Protein AF-A0A3D3HX90-F1 (afdb_monomer_lite)

Foldseek 3Di:
DDDDPVVVVVLVVCLCVLPPLVLLQVLQCVVPVVQAAAAECCVVCVVQSLPRPRLLVVLVSSCVSPSVVDDSSSSSVSCVVSNRYDHNVPPPDDDD

Radius of gyration: 13.92 Å; chains: 1; bounding box: 40×28×33 Å

Structure (mmCIF, N/CA/C/O backbone):
data_AF-A0A3D3HX90-F1
#
_entry.id   AF-A0A3D3HX90-F1
#
loop_
_atom_site.group_PDB
_atom_site.id
_atom_site.type_symbol
_atom_site.label_atom_id
_atom_site.label_alt_id
_atom_site.label_comp_id
_atom_site.label_asym_id
_atom_site.label_entity_id
_atom_site.label_seq_id
_atom_site.pdbx_PDB_ins_code
_atom_site.Cartn_x
_atom_site.Cartn_y
_atom_site.Cartn_z
_atom_site.occupancy
_atom_site.B_iso_or_equiv
_atom_site.auth_seq_id
_atom_site.auth_comp_id
_atom_site.auth_asym_id
_atom_site.auth_atom_id
_atom_site.pdbx_PDB_model_num
ATOM 1 N N . LYS A 1 1 ? 8.820 13.438 -15.18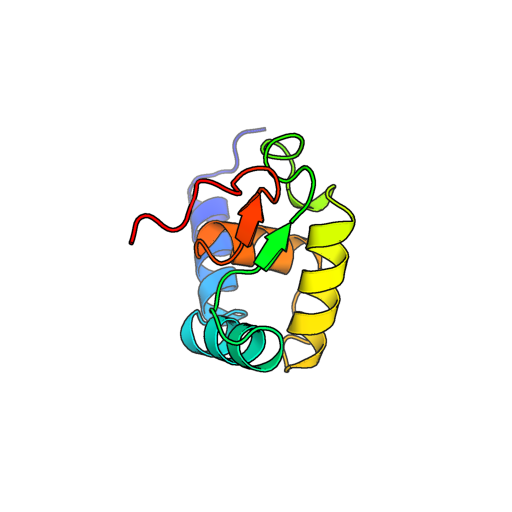7 1.00 55.84 1 LYS A N 1
ATOM 2 C CA . LYS A 1 1 ? 9.230 12.553 -16.307 1.00 55.84 1 LYS A CA 1
ATOM 3 C C . LYS A 1 1 ? 8.166 11.476 -16.449 1.00 55.84 1 LYS A C 1
ATOM 5 O O . LYS A 1 1 ? 7.779 10.925 -15.428 1.00 55.84 1 LYS A O 1
ATOM 10 N N . LYS A 1 2 ? 7.639 11.238 -17.652 1.00 63.62 2 LYS A N 1
ATOM 11 C CA . LYS A 1 2 ? 6.722 10.115 -17.899 1.00 63.62 2 LYS A CA 1
ATOM 12 C C . LYS A 1 2 ? 7.571 8.837 -17.857 1.00 63.62 2 LYS A C 1
ATOM 14 O O . LYS A 1 2 ? 8.600 8.822 -18.528 1.00 63.62 2 LYS A O 1
ATOM 19 N N . LYS A 1 3 ? 7.213 7.859 -17.020 1.00 70.75 3 LYS A N 1
ATOM 20 C CA . LYS A 1 3 ? 7.887 6.549 -17.005 1.00 70.75 3 LYS A CA 1
ATOM 21 C C . LYS A 1 3 ? 7.680 5.864 -18.352 1.00 70.75 3 LYS A C 1
ATOM 23 O O . LYS A 1 3 ? 6.642 6.080 -18.988 1.00 70.75 3 LYS A O 1
ATOM 28 N N . ASP A 1 4 ? 8.663 5.080 -18.775 1.00 89.81 4 ASP A N 1
ATOM 29 C CA . ASP A 1 4 ? 8.494 4.215 -19.938 1.00 89.81 4 ASP A CA 1
ATOM 30 C C . ASP A 1 4 ? 7.322 3.244 -19.668 1.00 89.81 4 ASP A C 1
ATOM 32 O O . ASP A 1 4 ? 7.178 2.770 -18.534 1.00 89.81 4 ASP A O 1
ATOM 36 N N . PRO A 1 5 ? 6.444 2.959 -20.648 1.00 90.06 5 PRO A N 1
ATOM 37 C CA . PRO A 1 5 ? 5.374 1.980 -20.476 1.00 90.06 5 PRO A CA 1
ATOM 38 C C . PRO A 1 5 ? 5.837 0.632 -19.900 1.00 90.06 5 PRO A C 1
ATOM 40 O O . PRO A 1 5 ? 5.117 0.055 -19.084 1.00 90.06 5 PRO A O 1
ATOM 43 N N . ALA A 1 6 ? 7.028 0.149 -20.269 1.00 92.12 6 ALA A N 1
ATOM 44 C CA . ALA A 1 6 ? 7.573 -1.107 -19.755 1.00 92.12 6 ALA A CA 1
ATOM 45 C C . ALA A 1 6 ? 7.936 -1.018 -18.262 1.00 92.12 6 ALA A C 1
ATOM 47 O O . ALA A 1 6 ? 7.639 -1.934 -17.496 1.00 92.12 6 ALA A O 1
ATOM 48 N N . GLU A 1 7 ? 8.515 0.104 -17.827 1.00 87.81 7 GLU A N 1
ATOM 49 C CA . GLU A 1 7 ? 8.814 0.357 -16.410 1.00 87.81 7 GLU A CA 1
ATOM 50 C C . GLU A 1 7 ? 7.528 0.425 -15.584 1.00 87.81 7 GLU A C 1
ATOM 52 O O . GLU A 1 7 ? 7.445 -0.162 -14.508 1.00 87.81 7 GLU A O 1
ATOM 57 N N . TRP A 1 8 ? 6.492 1.087 -16.108 1.00 89.06 8 TRP A N 1
ATOM 58 C CA . TRP A 1 8 ? 5.196 1.154 -15.434 1.00 89.06 8 TRP A CA 1
ATOM 59 C C . TRP A 1 8 ? 4.556 -0.233 -15.273 1.00 89.06 8 TRP A C 1
ATOM 61 O O . TRP A 1 8 ? 4.030 -0.551 -14.207 1.00 89.06 8 TRP A O 1
ATOM 71 N N . GLN A 1 9 ? 4.632 -1.079 -16.304 1.00 90.94 9 GLN A N 1
ATOM 72 C CA . GLN A 1 9 ? 4.138 -2.457 -16.230 1.00 90.94 9 GLN A CA 1
ATOM 73 C C . GLN A 1 9 ? 4.929 -3.296 -15.222 1.00 90.94 9 GLN A C 1
ATOM 75 O O . GLN A 1 9 ? 4.327 -4.050 -14.457 1.00 90.94 9 GLN A O 1
ATOM 80 N N . ALA A 1 10 ? 6.255 -3.149 -15.189 1.00 92.38 10 ALA A N 1
ATOM 81 C CA . ALA A 1 10 ? 7.106 -3.844 -14.229 1.00 92.38 10 ALA A CA 1
ATOM 82 C C . ALA A 1 10 ? 6.795 -3.422 -12.784 1.00 92.38 10 ALA A C 1
ATOM 84 O O . ALA A 1 10 ? 6.666 -4.284 -11.914 1.00 92.38 10 ALA A O 1
ATOM 85 N N . ASP A 1 11 ? 6.596 -2.124 -12.541 1.00 88.69 11 ASP A N 1
ATOM 86 C CA . ASP A 1 11 ? 6.202 -1.599 -11.231 1.00 88.69 11 ASP A CA 1
ATOM 87 C C . ASP A 1 11 ? 4.849 -2.165 -10.779 1.00 88.69 11 ASP A C 1
ATOM 89 O O . ASP A 1 11 ? 4.703 -2.600 -9.635 1.00 88.69 11 ASP A O 1
ATOM 93 N N . GLN A 1 12 ? 3.862 -2.207 -11.680 1.00 89.31 12 GLN A N 1
ATOM 94 C CA . GLN A 1 12 ? 2.546 -2.786 -11.394 1.00 89.31 12 GLN A CA 1
ATOM 95 C C . GLN A 1 12 ? 2.637 -4.289 -11.114 1.00 89.31 12 GLN A C 1
ATOM 97 O O . GLN A 1 12 ? 2.051 -4.778 -10.145 1.00 89.31 12 GLN A O 1
ATOM 102 N N . PHE A 1 13 ? 3.414 -5.022 -11.912 1.00 93.31 13 PHE A N 1
ATOM 103 C CA . PHE A 1 13 ? 3.651 -6.446 -11.698 1.00 93.31 13 PHE A CA 1
ATOM 104 C C . PHE A 1 13 ? 4.308 -6.710 -10.336 1.00 93.31 13 PHE A C 1
ATOM 106 O O . PHE A 1 13 ? 3.820 -7.536 -9.561 1.00 93.31 13 PHE A O 1
ATOM 113 N N . ALA A 1 14 ? 5.363 -5.962 -10.002 1.00 93.25 14 ALA A N 1
ATOM 114 C CA . ALA A 1 14 ? 6.028 -6.057 -8.709 1.00 93.25 14 ALA A CA 1
ATOM 115 C C . ALA A 1 14 ? 5.068 -5.721 -7.559 1.00 93.25 14 ALA A C 1
ATOM 117 O O . ALA A 1 14 ? 5.024 -6.451 -6.572 1.00 93.25 14 ALA A O 1
ATOM 118 N N . ALA A 1 15 ? 4.242 -4.681 -7.688 1.00 92.44 15 ALA A N 1
ATOM 119 C CA . ALA A 1 15 ? 3.254 -4.329 -6.671 1.00 92.44 15 ALA A CA 1
ATOM 120 C C . ALA A 1 15 ? 2.224 -5.448 -6.441 1.00 92.44 15 ALA A C 1
ATOM 122 O O . ALA A 1 15 ? 1.869 -5.727 -5.297 1.00 92.44 15 ALA A O 1
ATOM 123 N N . MET A 1 16 ? 1.762 -6.119 -7.499 1.00 93.56 16 MET A N 1
ATOM 124 C CA . MET A 1 16 ? 0.827 -7.243 -7.371 1.00 93.56 16 MET A CA 1
ATOM 125 C C . MET A 1 16 ? 1.471 -8.482 -6.744 1.00 93.56 16 MET A C 1
ATOM 127 O O . MET A 1 16 ? 0.812 -9.168 -5.963 1.00 93.56 16 MET A O 1
ATOM 131 N N . LEU A 1 17 ? 2.742 -8.745 -7.055 1.00 95.50 17 LEU A N 1
ATOM 132 C CA . LEU A 1 17 ? 3.493 -9.872 -6.506 1.00 95.50 17 LEU A CA 1
ATOM 133 C C . LEU A 1 17 ? 3.859 -9.657 -5.030 1.00 95.50 17 LEU A C 1
ATOM 135 O O . LEU A 1 17 ? 3.714 -10.563 -4.214 1.00 95.50 17 LEU A O 1
ATOM 139 N N . LEU A 1 18 ? 4.332 -8.456 -4.693 1.00 96.12 18 LEU A N 1
ATOM 140 C CA . LEU A 1 18 ? 4.827 -8.108 -3.360 1.00 96.12 18 LEU A CA 1
ATOM 141 C C . LEU A 1 18 ? 3.703 -7.719 -2.398 1.00 96.12 18 LEU A C 1
ATOM 143 O O . LEU A 1 18 ? 3.827 -7.923 -1.195 1.00 96.12 18 LEU A O 1
ATOM 147 N N . MET A 1 19 ? 2.607 -7.157 -2.911 1.00 96.94 19 MET A N 1
ATOM 148 C CA . MET A 1 19 ? 1.459 -6.715 -2.119 1.00 96.94 19 MET A CA 1
ATOM 149 C C . MET A 1 19 ? 0.143 -7.259 -2.704 1.00 96.94 19 MET A C 1
ATOM 151 O O . MET A 1 19 ? -0.653 -6.502 -3.290 1.00 96.94 19 MET A O 1
ATOM 155 N N . PRO A 1 20 ? -0.121 -8.573 -2.555 1.00 96.06 20 PRO A N 1
ATOM 156 C CA . PRO A 1 20 ? -1.360 -9.183 -3.020 1.00 96.06 20 PRO A CA 1
ATOM 157 C C . PRO A 1 20 ? -2.578 -8.521 -2.375 1.00 96.06 20 PRO A C 1
ATOM 159 O O . PRO A 1 20 ? -2.614 -8.301 -1.164 1.00 96.06 20 PRO A O 1
ATOM 162 N N . SER A 1 21 ? -3.601 -8.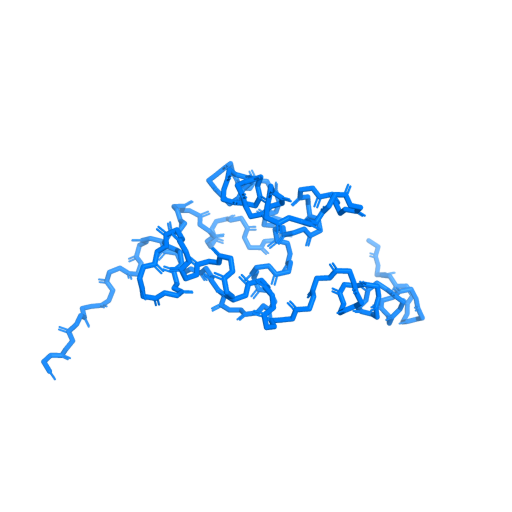219 -3.176 1.00 95.19 21 SER A N 1
ATOM 163 C CA . SER A 1 21 ? -4.779 -7.474 -2.711 1.00 95.19 21 SER A CA 1
ATOM 164 C C . SER A 1 21 ? -5.510 -8.171 -1.561 1.00 95.19 21 SER A C 1
ATOM 166 O O . SER A 1 21 ? -5.952 -7.500 -0.634 1.00 95.19 21 SER A O 1
ATOM 168 N N . SER A 1 22 ? -5.599 -9.504 -1.586 1.00 94.38 22 SER A N 1
ATOM 169 C CA . SER A 1 22 ? -6.207 -10.310 -0.522 1.00 94.38 22 SER A CA 1
ATOM 170 C C . SER A 1 22 ? -5.476 -10.157 0.811 1.00 94.38 22 SER A C 1
ATOM 172 O O . SER A 1 22 ? -6.116 -9.955 1.839 1.00 94.38 22 SER A O 1
ATOM 174 N N . MET A 1 23 ? -4.142 -10.190 0.789 1.00 95.31 23 MET A N 1
ATOM 175 C CA . MET A 1 23 ? -3.323 -10.034 1.989 1.00 95.31 23 MET A CA 1
ATOM 176 C C . MET A 1 23 ? -3.405 -8.613 2.539 1.00 95.31 23 MET A C 1
ATOM 178 O O . MET A 1 23 ? -3.647 -8.444 3.728 1.00 95.31 23 MET A O 1
ATOM 182 N N . VAL A 1 24 ? -3.277 -7.593 1.682 1.00 95.00 24 VAL A N 1
ATOM 183 C CA . VAL A 1 24 ? -3.369 -6.188 2.116 1.00 95.00 24 VAL A CA 1
ATOM 184 C C . VAL A 1 24 ? -4.747 -5.898 2.723 1.00 95.00 24 VAL A C 1
ATOM 186 O O . VAL A 1 24 ? -4.833 -5.278 3.782 1.00 95.00 24 VAL A O 1
ATOM 189 N N . ARG A 1 25 ? -5.827 -6.398 2.104 1.00 93.56 25 ARG A N 1
ATOM 190 C CA . ARG A 1 25 ? -7.195 -6.277 2.638 1.00 93.56 25 ARG A CA 1
ATOM 191 C C . ARG A 1 25 ? -7.338 -6.956 3.999 1.00 93.56 25 ARG A C 1
ATOM 193 O O . ARG A 1 25 ? -7.865 -6.336 4.915 1.00 93.56 25 ARG A O 1
ATOM 200 N N . ALA A 1 26 ? -6.824 -8.177 4.155 1.00 92.94 26 ALA A N 1
ATOM 201 C CA . ALA A 1 26 ? -6.864 -8.894 5.430 1.00 92.94 26 ALA A CA 1
ATOM 202 C C . ALA A 1 26 ? -6.096 -8.156 6.543 1.00 92.94 26 ALA A C 1
ATOM 204 O O . ALA A 1 26 ? -6.586 -8.048 7.670 1.00 92.94 26 ALA A O 1
ATOM 205 N N . SER A 1 27 ? -4.924 -7.594 6.226 1.00 93.38 27 SER A N 1
ATOM 206 C CA . SER A 1 27 ? -4.162 -6.765 7.165 1.00 93.38 27 SER A CA 1
ATOM 207 C C . SER A 1 27 ? -4.952 -5.533 7.600 1.00 93.38 27 SER A C 1
ATOM 209 O O . SER A 1 27 ? -5.008 -5.241 8.790 1.00 93.38 27 SER A O 1
ATOM 211 N N . ILE A 1 28 ? -5.626 -4.843 6.676 1.00 90.44 28 ILE A N 1
ATOM 212 C CA . ILE A 1 28 ? -6.465 -3.687 7.023 1.00 90.44 28 ILE A CA 1
ATOM 213 C C . ILE A 1 28 ? -7.647 -4.086 7.896 1.00 90.44 28 ILE A C 1
ATOM 215 O O . ILE A 1 28 ? -7.878 -3.428 8.907 1.00 90.44 28 ILE A O 1
ATOM 219 N N . SER A 1 29 ? -8.351 -5.168 7.558 1.00 88.94 29 SER A N 1
ATOM 220 C CA . SER A 1 29 ? -9.471 -5.674 8.360 1.00 88.94 29 SER A CA 1
ATOM 221 C C . SER A 1 29 ? -9.072 -6.039 9.792 1.00 88.94 29 SER A C 1
ATOM 223 O O . SER A 1 29 ? -9.921 -6.054 10.674 1.00 88.94 29 SER A O 1
ATOM 225 N N . THR A 1 30 ? -7.785 -6.304 10.039 1.00 88.62 30 THR A N 1
ATOM 226 C CA . THR A 1 30 ? -7.262 -6.571 11.387 1.00 88.62 30 THR A CA 1
ATOM 227 C C . THR A 1 30 ? -7.084 -5.289 12.209 1.00 88.62 30 THR A C 1
ATOM 229 O O . THR A 1 30 ? -7.141 -5.334 13.434 1.00 88.62 30 THR A O 1
ATOM 232 N N . ILE A 1 31 ? -6.868 -4.140 11.558 1.00 86.88 31 ILE A N 1
ATOM 233 C CA . ILE A 1 31 ? -6.711 -2.840 12.232 1.00 86.88 31 ILE A CA 1
ATOM 234 C C . ILE A 1 31 ? -8.048 -2.075 12.287 1.00 86.88 31 ILE A C 1
ATOM 236 O O . ILE A 1 31 ? -8.295 -1.345 13.243 1.00 86.88 31 ILE A O 1
ATOM 240 N N . GLN A 1 32 ? -8.910 -2.234 11.278 1.00 82.50 32 GLN A N 1
ATOM 241 C CA . GLN A 1 32 ? -10.174 -1.510 11.122 1.00 82.50 32 GLN A CA 1
ATOM 242 C C . GLN A 1 32 ? -11.274 -2.451 10.605 1.00 82.50 32 GLN A C 1
ATOM 244 O O . GLN A 1 32 ? -11.192 -2.945 9.479 1.00 82.50 32 GLN A O 1
ATOM 249 N N . GLU A 1 33 ? -12.352 -2.622 11.377 1.00 72.56 33 GLU A N 1
ATOM 250 C CA . GLU A 1 33 ? -13.457 -3.545 11.053 1.00 72.56 33 GLU A CA 1
ATOM 251 C C . GLU A 1 33 ? -14.120 -3.270 9.691 1.00 72.56 33 GLU A C 1
ATOM 253 O O . GLU A 1 33 ? -14.524 -4.199 8.996 1.00 72.56 33 GLU A O 1
ATOM 258 N N . HIS A 1 34 ? -14.194 -2.006 9.261 1.00 69.81 34 HIS A N 1
ATOM 259 C CA . HIS A 1 34 ? -14.907 -1.609 8.039 1.00 69.81 34 HIS A CA 1
ATOM 260 C C . HIS A 1 34 ? -14.046 -1.571 6.765 1.00 69.81 34 HIS A C 1
ATOM 262 O O . HIS A 1 34 ? -14.510 -1.097 5.730 1.00 69.81 34 HIS A O 1
ATOM 268 N N . GLY A 1 35 ? -12.798 -2.051 6.805 1.00 69.69 35 GLY A N 1
ATOM 269 C CA . GLY A 1 35 ? -11.971 -2.250 5.604 1.00 69.69 35 GLY A CA 1
ATOM 270 C C . GLY A 1 35 ? -11.462 -0.981 4.898 1.00 69.69 35 GLY A C 1
ATOM 271 O O . GLY A 1 35 ? -10.594 -1.092 4.035 1.00 69.69 35 GLY A O 1
ATOM 272 N N . LEU A 1 36 ? -11.955 0.206 5.268 1.00 82.56 36 LEU A N 1
ATOM 273 C CA . LEU A 1 36 ? -11.517 1.507 4.755 1.00 82.56 36 LEU A CA 1
ATOM 274 C C . LEU A 1 36 ? -10.872 2.344 5.862 1.00 82.56 36 LEU A C 1
ATOM 276 O O . LEU A 1 36 ? -11.465 2.561 6.925 1.00 82.56 36 LEU A O 1
ATOM 280 N N . PHE A 1 37 ? -9.669 2.853 5.591 1.00 84.94 37 PHE A N 1
ATOM 281 C CA . PHE A 1 37 ? -8.943 3.727 6.508 1.00 84.94 37 PHE A CA 1
ATOM 282 C C . PHE A 1 37 ? -9.207 5.209 6.211 1.00 84.94 37 PHE A C 1
ATOM 284 O O . PHE A 1 37 ? -8.822 5.686 5.140 1.00 84.94 37 PHE A O 1
ATOM 291 N N . PRO A 1 38 ? -9.800 5.978 7.141 1.00 89.06 38 PRO A N 1
ATOM 292 C CA . PRO A 1 38 ? -9.903 7.421 6.990 1.00 89.06 38 PRO A CA 1
ATOM 293 C C . PRO A 1 38 ? -8.528 8.071 7.189 1.00 89.06 38 PRO A C 1
ATOM 295 O O . PRO A 1 38 ? -7.933 8.006 8.266 1.00 89.06 38 PRO A O 1
ATOM 298 N N . ILE A 1 39 ? -8.029 8.731 6.149 1.00 89.88 39 ILE A N 1
ATOM 299 C CA . ILE A 1 39 ? -6.753 9.442 6.130 1.00 89.88 39 ILE A CA 1
ATOM 300 C C . ILE A 1 39 ? -7.021 10.939 6.045 1.00 89.88 39 ILE A C 1
ATOM 302 O O . ILE A 1 39 ? -7.645 11.440 5.111 1.00 89.88 39 ILE A O 1
ATOM 306 N N . LYS A 1 40 ? -6.517 11.683 7.027 1.00 88.62 40 LYS A N 1
ATOM 307 C CA . LYS A 1 40 ? -6.626 13.140 7.026 1.00 88.62 40 LYS A CA 1
ATOM 308 C C . LYS A 1 40 ? -5.785 13.746 5.905 1.00 88.62 40 LYS A C 1
ATOM 310 O O . LYS A 1 40 ? -4.598 13.431 5.789 1.00 88.62 40 LYS A O 1
ATOM 315 N N . ASP A 1 41 ? -6.395 14.666 5.154 1.00 85.94 41 ASP A N 1
ATOM 316 C CA . ASP A 1 41 ? -5.759 15.433 4.076 1.00 85.94 41 ASP A CA 1
ATOM 317 C C . ASP A 1 41 ? -5.172 14.536 2.961 1.00 85.94 41 ASP A C 1
ATOM 319 O O . ASP A 1 41 ? -4.117 14.838 2.391 1.00 85.94 41 ASP A O 1
ATOM 323 N N . LEU A 1 42 ? -5.835 13.418 2.655 1.00 87.31 42 LEU A N 1
ATOM 324 C CA . LEU A 1 42 ? -5.455 12.508 1.573 1.00 87.31 42 LEU A CA 1
ATOM 325 C C . LEU A 1 42 ? -5.544 13.216 0.214 1.00 87.31 42 LEU A C 1
ATOM 327 O O . LEU A 1 42 ? -4.570 13.212 -0.538 1.00 87.31 42 LEU A O 1
ATOM 331 N N . GLU A 1 43 ? -6.644 13.926 -0.050 1.00 84.50 43 GLU A N 1
ATOM 332 C CA . GLU A 1 43 ? -6.859 14.632 -1.324 1.00 84.50 43 GLU A CA 1
ATOM 333 C C . GLU A 1 43 ? -5.853 15.766 -1.547 1.00 84.50 43 GLU A C 1
ATOM 335 O O . GLU A 1 43 ? -5.418 16.015 -2.671 1.00 84.50 43 GLU A O 1
ATOM 340 N N . LYS A 1 44 ? -5.402 16.426 -0.471 1.00 83.69 44 LYS A N 1
ATOM 341 C CA . LYS A 1 44 ? -4.361 17.465 -0.570 1.00 83.69 44 LYS A CA 1
ATOM 342 C C . LYS A 1 44 ? -3.028 16.913 -1.074 1.00 83.69 44 LYS A C 1
ATOM 344 O O . LYS A 1 44 ? -2.247 17.659 -1.651 1.00 83.69 44 LYS A O 1
ATOM 349 N N . ASN A 1 45 ? -2.783 15.622 -0.859 1.00 81.62 45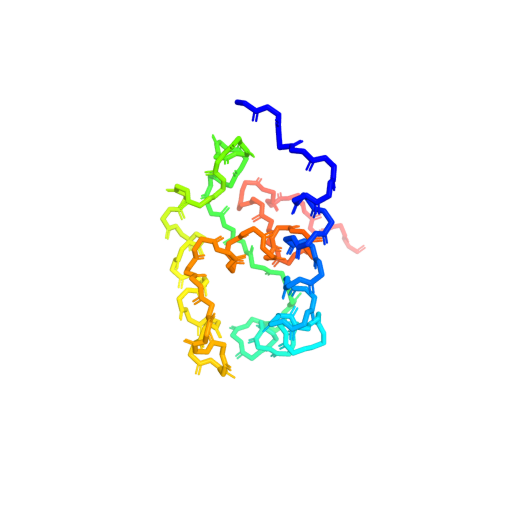 ASN A N 1
ATOM 350 C CA . ASN A 1 45 ? -1.563 14.932 -1.258 1.00 81.62 45 ASN A CA 1
ATOM 351 C C . ASN A 1 45 ? -1.795 14.026 -2.474 1.00 81.62 45 ASN A C 1
ATOM 353 O O . ASN A 1 45 ? -0.978 13.158 -2.747 1.00 81.62 45 ASN A O 1
ATOM 357 N N . ARG A 1 46 ? -2.879 14.208 -3.239 1.00 79.00 46 ARG A N 1
ATOM 358 C CA . ARG A 1 46 ? -3.226 13.312 -4.356 1.00 79.00 46 ARG A CA 1
ATOM 359 C C . ARG A 1 46 ? -2.131 13.193 -5.424 1.00 79.00 46 ARG A C 1
ATOM 361 O O . ARG A 1 46 ? -2.002 12.150 -6.054 1.00 79.00 46 ARG A O 1
ATOM 368 N N . LEU A 1 47 ? -1.331 14.244 -5.615 1.00 80.06 47 LEU A N 1
ATOM 369 C CA . LEU A 1 47 ? -0.195 14.237 -6.545 1.00 80.06 47 LEU A CA 1
ATOM 370 C C . LEU A 1 47 ? 1.012 13.446 -6.018 1.00 80.06 47 LEU A C 1
ATOM 372 O O . LEU A 1 47 ? 1.805 12.959 -6.819 1.00 80.06 47 LEU A O 1
ATOM 376 N N . ASN A 1 48 ? 1.150 13.323 -4.697 1.00 86.38 48 ASN A N 1
ATOM 377 C CA . ASN A 1 48 ? 2.197 12.546 -4.043 1.00 86.38 48 ASN A CA 1
ATOM 378 C C . ASN A 1 48 ? 1.684 11.980 -2.712 1.00 86.38 48 ASN A C 1
ATOM 380 O O . ASN A 1 48 ? 1.950 12.503 -1.629 1.00 86.38 48 ASN A O 1
ATOM 384 N N . VAL A 1 49 ? 0.915 10.893 -2.791 1.00 87.50 49 VAL A N 1
ATOM 385 C CA . VAL A 1 49 ? 0.230 10.325 -1.618 1.00 87.50 49 VAL A CA 1
ATOM 386 C C . VAL A 1 49 ? 1.219 9.867 -0.542 1.00 87.50 49 VAL A C 1
ATOM 388 O O . VAL A 1 49 ? 0.906 9.897 0.647 1.00 87.50 49 VAL A O 1
ATOM 391 N N . ALA A 1 50 ? 2.449 9.523 -0.933 1.00 88.81 50 ALA A N 1
ATOM 392 C CA . ALA A 1 50 ? 3.512 9.115 -0.025 1.00 88.81 50 ALA A CA 1
ATOM 393 C C . ALA A 1 50 ? 4.071 10.254 0.852 1.00 88.81 50 ALA A C 1
ATOM 395 O O . ALA A 1 50 ? 4.798 9.962 1.808 1.00 88.81 50 ALA A O 1
ATOM 396 N N . GLU A 1 51 ? 3.728 11.520 0.587 1.00 90.81 51 GLU A N 1
ATOM 397 C CA . GLU A 1 51 ? 4.023 12.660 1.473 1.00 90.81 51 GLU A CA 1
ATOM 398 C C . GLU A 1 51 ? 3.030 12.771 2.641 1.00 90.81 51 GLU A C 1
ATOM 400 O O . GLU A 1 51 ? 3.338 13.387 3.664 1.00 90.81 51 GLU A O 1
ATOM 405 N N . ASN A 1 52 ? 1.864 12.119 2.556 1.00 92.25 52 ASN A N 1
ATOM 406 C CA . ASN A 1 52 ? 0.881 12.152 3.630 1.00 92.25 52 ASN A CA 1
ATOM 407 C C . ASN A 1 52 ? 1.375 11.355 4.854 1.00 92.25 52 ASN A C 1
ATOM 409 O O . ASN A 1 52 ? 1.452 10.124 4.840 1.00 92.25 52 ASN A O 1
ATOM 413 N N . TYR A 1 53 ? 1.671 12.059 5.950 1.00 92.69 53 TYR A N 1
ATOM 414 C CA . TYR A 1 53 ? 2.166 11.459 7.195 1.00 92.69 53 TYR A CA 1
ATOM 415 C C . TYR A 1 53 ? 1.222 10.396 7.786 1.00 92.69 53 TYR A C 1
ATOM 417 O O . TYR A 1 53 ? 1.681 9.360 8.280 1.00 92.69 53 TYR A O 1
ATOM 425 N N . ASN A 1 54 ? -0.093 10.626 7.721 1.00 91.56 54 ASN A N 1
ATOM 426 C CA . ASN A 1 54 ? -1.088 9.690 8.249 1.00 91.56 54 ASN A CA 1
ATOM 427 C C . ASN A 1 54 ? -1.119 8.410 7.406 1.00 91.56 54 ASN A C 1
ATOM 429 O O . ASN A 1 54 ? -1.080 7.314 7.962 1.00 91.56 54 ASN A O 1
ATOM 433 N N . LEU A 1 55 ? -1.073 8.541 6.075 1.00 94.19 55 LEU A N 1
ATOM 434 C CA . LEU A 1 55 ? -0.987 7.395 5.169 1.00 94.19 55 LEU A CA 1
ATOM 435 C C . LEU A 1 55 ? 0.293 6.589 5.407 1.00 94.19 55 LEU A C 1
ATOM 437 O O . LEU A 1 55 ? 0.231 5.370 5.529 1.00 94.19 55 LEU A O 1
ATOM 441 N N . ARG A 1 56 ? 1.448 7.254 5.556 1.00 95.81 56 ARG A N 1
ATOM 442 C CA . ARG A 1 56 ? 2.721 6.579 5.874 1.00 95.81 56 ARG A CA 1
ATOM 443 C C . ARG A 1 56 ? 2.667 5.815 7.194 1.00 95.81 56 ARG A C 1
ATOM 445 O O . ARG A 1 56 ? 3.324 4.785 7.333 1.00 95.81 56 ARG A O 1
ATOM 452 N N . THR A 1 57 ? 1.931 6.330 8.175 1.00 93.94 57 THR A N 1
ATOM 453 C CA . THR A 1 57 ? 1.769 5.674 9.478 1.00 93.94 57 THR A CA 1
ATOM 454 C C . THR A 1 57 ? 0.959 4.389 9.338 1.00 93.94 57 THR A C 1
ATOM 456 O O . THR A 1 57 ? 1.421 3.346 9.798 1.00 93.94 57 THR A O 1
ATOM 459 N N . VAL A 1 58 ? -0.166 4.434 8.617 1.00 93.06 58 VAL A N 1
ATOM 460 C CA . VAL A 1 58 ? -0.962 3.238 8.295 1.00 93.06 58 VAL A CA 1
ATOM 461 C C . VAL A 1 58 ? -0.144 2.249 7.462 1.00 93.06 58 VAL A C 1
ATOM 463 O O . VAL A 1 58 ? -0.058 1.075 7.806 1.00 93.06 58 VAL A O 1
ATOM 466 N N . ALA A 1 59 ? 0.550 2.718 6.425 1.00 95.44 59 ALA A N 1
ATOM 467 C CA . ALA A 1 59 ? 1.415 1.883 5.595 1.00 95.44 59 ALA A CA 1
ATOM 468 C C . ALA A 1 59 ? 2.501 1.168 6.418 1.00 95.44 59 ALA A C 1
ATOM 470 O O . ALA A 1 59 ? 2.742 -0.021 6.220 1.00 95.44 59 ALA A O 1
ATOM 471 N N . ARG A 1 60 ? 3.122 1.857 7.387 1.00 95.75 60 ARG A N 1
ATOM 472 C CA . ARG A 1 60 ? 4.105 1.249 8.296 1.00 95.75 60 ARG A CA 1
ATOM 473 C C . ARG A 1 60 ? 3.484 0.150 9.159 1.00 95.75 60 ARG A C 1
ATOM 475 O O . ARG A 1 60 ? 4.134 -0.871 9.357 1.00 95.75 60 ARG A O 1
ATOM 482 N N . GLN A 1 61 ? 2.264 0.346 9.657 1.00 94.19 61 GLN A N 1
ATOM 483 C CA . GLN A 1 61 ? 1.548 -0.686 10.414 1.00 94.19 61 GLN A CA 1
ATOM 484 C C . GLN A 1 61 ? 1.237 -1.895 9.531 1.00 94.19 61 GLN A C 1
ATOM 486 O O . GLN A 1 61 ? 1.539 -3.017 9.919 1.00 94.19 61 GLN A O 1
ATOM 491 N N . ILE A 1 62 ? 0.725 -1.676 8.316 1.00 94.31 62 ILE A N 1
ATOM 492 C CA . ILE A 1 62 ? 0.419 -2.759 7.373 1.00 94.31 62 ILE A CA 1
ATOM 493 C C . ILE A 1 62 ? 1.673 -3.557 7.013 1.00 94.31 62 ILE A C 1
ATOM 495 O O . ILE A 1 62 ? 1.625 -4.782 7.013 1.00 94.31 62 ILE A O 1
ATOM 499 N N . ILE A 1 63 ? 2.815 -2.900 6.792 1.00 96.19 63 ILE A N 1
ATOM 500 C CA . ILE A 1 63 ? 4.085 -3.579 6.485 1.00 96.19 63 ILE A CA 1
ATOM 501 C C . ILE A 1 63 ? 4.472 -4.613 7.556 1.00 96.19 63 ILE A C 1
ATOM 503 O O . ILE A 1 63 ? 5.016 -5.668 7.218 1.00 96.19 63 ILE A O 1
ATOM 507 N N . GLN A 1 64 ? 4.136 -4.367 8.826 1.00 94.62 64 GLN A N 1
ATOM 508 C CA . GLN A 1 64 ? 4.425 -5.292 9.929 1.00 94.62 64 GLN A CA 1
ATOM 509 C C . GLN A 1 64 ? 3.652 -6.620 9.835 1.00 94.62 64 GLN A C 1
ATOM 511 O O . GLN A 1 64 ? 4.057 -7.587 10.474 1.00 94.62 64 GLN A O 1
ATOM 516 N N . PHE A 1 65 ? 2.611 -6.715 8.998 1.00 92.94 65 PHE A N 1
ATOM 517 C CA . PHE A 1 65 ? 1.849 -7.949 8.754 1.00 92.94 65 PHE A CA 1
ATOM 518 C C . PHE A 1 65 ? 2.491 -8.898 7.726 1.00 92.94 65 PHE A C 1
ATOM 520 O O . PHE A 1 65 ? 1.878 -9.898 7.359 1.00 92.94 65 PHE A O 1
ATOM 527 N N . GLY A 1 66 ? 3.717 -8.618 7.265 1.00 92.31 66 GLY A N 1
ATOM 528 C CA . GLY A 1 66 ? 4.487 -9.553 6.431 1.00 92.31 66 GLY A CA 1
ATOM 529 C C . GLY A 1 66 ? 5.007 -8.997 5.105 1.00 92.31 66 GLY A C 1
ATOM 530 O O . GLY A 1 66 ? 5.450 -9.776 4.268 1.00 92.31 66 GLY A O 1
ATOM 531 N N . PHE A 1 67 ? 5.007 -7.676 4.906 1.00 95.62 67 PHE A N 1
ATOM 532 C CA . PHE A 1 67 ? 5.486 -7.035 3.670 1.00 95.62 67 PHE A CA 1
ATOM 533 C C . PHE A 1 67 ? 6.911 -6.477 3.832 1.00 95.62 67 PHE A C 1
ATOM 535 O O . PHE A 1 67 ? 7.181 -5.311 3.547 1.00 95.62 67 PHE A O 1
ATOM 542 N N . SER A 1 68 ? 7.837 -7.297 4.337 1.00 91.81 68 SER A N 1
ATOM 543 C CA . SER A 1 68 ? 9.200 -6.875 4.717 1.00 91.81 68 SER A CA 1
ATOM 544 C C . SER A 1 68 ? 10.084 -6.425 3.547 1.00 91.81 68 SER A C 1
ATOM 546 O O . SER A 1 68 ? 11.082 -5.741 3.757 1.00 91.81 68 SER A O 1
ATOM 548 N N . ASN A 1 69 ? 9.723 -6.792 2.320 1.00 92.25 69 ASN A N 1
ATOM 549 C CA . ASN A 1 69 ? 10.436 -6.473 1.082 1.00 92.25 69 ASN A CA 1
ATOM 550 C C . ASN A 1 69 ? 9.848 -5.261 0.337 1.00 92.25 69 ASN A C 1
ATOM 552 O O . ASN A 1 69 ? 10.136 -5.064 -0.843 1.00 92.25 69 ASN A O 1
ATOM 556 N N . VAL A 1 70 ? 9.027 -4.453 1.011 1.00 94.62 70 VAL A N 1
ATOM 557 C CA . VAL A 1 70 ? 8.314 -3.327 0.405 1.00 94.62 70 VAL A CA 1
ATOM 558 C C . VAL A 1 70 ? 8.662 -2.022 1.115 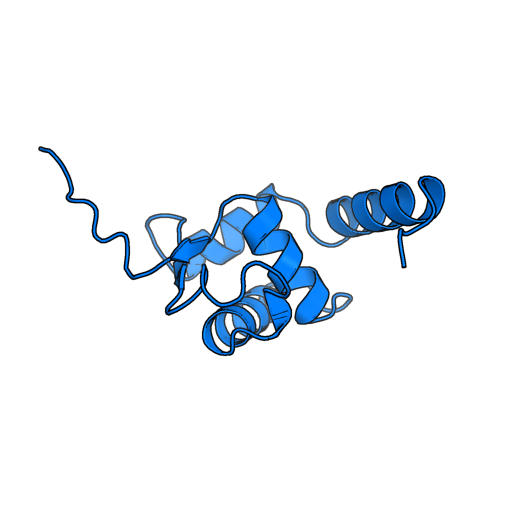1.00 94.62 70 VAL A C 1
ATOM 560 O O . VAL A 1 70 ? 8.739 -1.955 2.341 1.00 94.62 70 VAL A O 1
ATOM 563 N N . SER A 1 71 ? 8.861 -0.953 0.342 1.00 95.12 71 SER A N 1
ATOM 564 C CA . SER A 1 71 ? 9.041 0.384 0.908 1.00 95.12 71 SER A CA 1
ATOM 565 C C . SER A 1 71 ? 7.714 0.952 1.436 1.00 95.12 71 SER A C 1
ATOM 567 O O . SER A 1 71 ? 6.637 0.631 0.933 1.00 95.12 71 SER A O 1
ATOM 569 N N . ILE A 1 72 ? 7.781 1.864 2.414 1.00 96.12 72 ILE A N 1
ATOM 570 C CA . ILE A 1 72 ? 6.591 2.587 2.906 1.00 96.12 72 ILE A CA 1
ATOM 571 C C . ILE A 1 72 ? 5.889 3.316 1.754 1.00 96.12 72 ILE A C 1
ATOM 573 O O . ILE A 1 72 ? 4.667 3.320 1.685 1.00 96.12 72 ILE A O 1
ATOM 577 N N . GLU A 1 73 ? 6.659 3.905 0.840 1.00 94.81 73 GLU A N 1
ATOM 578 C CA . GLU A 1 73 ? 6.135 4.617 -0.325 1.00 94.81 73 GLU A CA 1
ATOM 579 C C . GLU A 1 73 ? 5.332 3.695 -1.249 1.00 94.81 73 GLU A C 1
ATOM 581 O O . GLU A 1 73 ? 4.193 4.010 -1.591 1.00 94.81 73 GLU A O 1
ATOM 586 N N . SER A 1 74 ? 5.879 2.528 -1.592 1.00 94.88 74 SER A N 1
ATOM 587 C CA . SER A 1 74 ? 5.190 1.538 -2.426 1.00 94.88 74 SER A CA 1
ATOM 588 C C . SER A 1 74 ? 3.884 1.068 -1.779 1.00 94.88 74 SER A C 1
ATOM 590 O O . SER A 1 74 ? 2.873 0.943 -2.467 1.00 94.88 74 SER A O 1
ATOM 592 N N . MET A 1 75 ? 3.880 0.873 -0.456 1.00 96.50 75 MET A N 1
ATOM 593 C CA . MET A 1 75 ? 2.664 0.530 0.283 1.00 96.50 75 MET A CA 1
ATOM 594 C C . MET A 1 75 ? 1.642 1.677 0.269 1.00 96.50 75 MET A C 1
ATOM 596 O O . MET A 1 75 ? 0.459 1.421 0.067 1.00 96.50 75 MET A O 1
ATOM 600 N N . CYS A 1 76 ? 2.065 2.939 0.409 1.00 95.50 76 CYS A N 1
ATOM 601 C CA . CYS A 1 76 ? 1.160 4.091 0.292 1.00 95.50 76 CYS A CA 1
ATOM 602 C C . CYS A 1 76 ? 0.431 4.111 -1.059 1.00 95.50 76 CYS A C 1
ATOM 604 O O . CYS A 1 76 ? -0.791 4.242 -1.084 1.00 95.50 76 CYS A O 1
ATOM 606 N N . TYR A 1 77 ? 1.162 3.945 -2.166 1.00 93.69 77 TYR A N 1
ATOM 607 C CA . TYR A 1 77 ? 0.547 3.868 -3.494 1.00 93.69 77 TYR A CA 1
ATOM 608 C C . TYR A 1 77 ? -0.393 2.672 -3.608 1.00 93.69 77 TYR A C 1
ATOM 610 O O . TYR A 1 77 ? -1.509 2.817 -4.090 1.00 93.69 77 TYR A O 1
ATOM 618 N N . ARG A 1 78 ? 0.003 1.510 -3.081 1.00 95.25 78 ARG A N 1
ATOM 619 C CA . ARG A 1 78 ? -0.828 0.306 -3.137 1.00 95.25 78 ARG A CA 1
ATOM 620 C C . ARG A 1 78 ? -2.153 0.439 -2.391 1.00 95.25 78 ARG A C 1
ATOM 622 O O . ARG A 1 78 ? -3.161 -0.078 -2.859 1.00 95.25 78 ARG A O 1
ATOM 629 N N . LEU A 1 79 ? -2.154 1.102 -1.237 1.00 94.25 79 LEU A N 1
ATOM 630 C CA . LEU A 1 79 ? -3.370 1.350 -0.458 1.00 94.25 79 LEU A CA 1
ATOM 631 C C . LEU A 1 79 ? -4.362 2.235 -1.221 1.00 94.25 79 LEU A C 1
ATOM 633 O O . LEU A 1 79 ? -5.567 2.003 -1.144 1.00 94.25 79 LEU A O 1
ATOM 637 N N . VAL A 1 80 ? -3.850 3.212 -1.973 1.00 93.12 80 VAL A N 1
ATOM 638 C CA . VAL A 1 80 ? -4.655 4.081 -2.841 1.00 93.12 80 VAL A CA 1
ATOM 639 C C . VAL A 1 80 ? -5.130 3.320 -4.081 1.00 93.12 80 VAL A C 1
ATOM 641 O O . VAL A 1 80 ? -6.320 3.335 -4.361 1.00 93.12 80 VAL A O 1
ATOM 644 N N . ASP A 1 81 ? -4.250 2.576 -4.759 1.00 92.56 81 ASP A N 1
ATOM 645 C CA . ASP A 1 81 ? -4.581 1.770 -5.949 1.00 92.56 81 ASP A CA 1
ATOM 646 C C . ASP A 1 81 ? -5.655 0.697 -5.684 1.00 92.56 81 ASP A C 1
ATOM 648 O O . ASP A 1 81 ? -6.319 0.235 -6.609 1.00 92.56 81 ASP A O 1
ATOM 652 N N . LEU A 1 82 ? -5.795 0.244 -4.433 1.00 92.75 82 LEU A N 1
ATOM 653 C CA . LEU A 1 82 ? -6.792 -0.748 -4.019 1.00 92.75 82 LEU A CA 1
ATOM 654 C C . LEU A 1 82 ? -8.072 -0.133 -3.429 1.00 92.75 82 LEU A C 1
ATOM 656 O O . LEU A 1 82 ? -8.932 -0.897 -2.969 1.00 92.75 82 LEU A O 1
ATOM 660 N N . ASP A 1 83 ? -8.182 1.199 -3.415 1.00 92.00 83 ASP A N 1
ATOM 661 C CA . ASP A 1 83 ? -9.278 1.957 -2.802 1.00 92.00 83 ASP A CA 1
ATOM 662 C C . ASP A 1 83 ? -9.512 1.574 -1.329 1.00 92.00 83 ASP A C 1
ATOM 664 O O . ASP A 1 83 ? -10.638 1.362 -0.884 1.00 92.00 83 ASP A O 1
ATOM 668 N N . LEU A 1 84 ? -8.428 1.424 -0.558 1.00 91.94 84 LEU A N 1
ATOM 669 C CA . LEU A 1 84 ? -8.480 1.008 0.852 1.00 91.94 84 LEU A CA 1
ATOM 670 C C . LEU A 1 84 ? -8.392 2.171 1.845 1.00 91.94 84 LEU A C 1
ATOM 672 O O . LEU A 1 84 ? -8.456 1.977 3.061 1.00 91.94 84 LEU A O 1
ATOM 676 N N . VAL A 1 85 ? -8.224 3.384 1.333 1.00 91.25 85 VAL A N 1
ATOM 677 C CA . VAL A 1 85 ? -8.126 4.613 2.115 1.00 91.25 85 VAL A CA 1
ATOM 678 C C . VAL A 1 85 ? -9.087 5.650 1.558 1.00 91.25 85 VAL A C 1
ATOM 680 O O . VAL A 1 85 ? -9.274 5.745 0.349 1.00 91.25 85 VAL A O 1
ATOM 683 N N . ILE A 1 86 ? -9.689 6.434 2.445 1.00 90.62 86 ILE A N 1
ATOM 684 C CA . ILE A 1 86 ? -10.610 7.518 2.090 1.00 90.62 86 ILE A CA 1
ATOM 685 C C . ILE A 1 86 ? -10.173 8.802 2.780 1.00 90.62 86 ILE A C 1
ATOM 687 O O . ILE A 1 86 ? -9.604 8.760 3.870 1.00 90.62 86 ILE A O 1
ATOM 691 N N . ASP A 1 87 ? -10.433 9.958 2.175 1.00 88.81 87 ASP A N 1
ATOM 692 C CA . ASP A 1 87 ? -10.155 11.222 2.853 1.00 88.81 87 ASP A CA 1
ATOM 693 C C . ASP A 1 87 ? -11.091 11.390 4.057 1.00 88.81 87 ASP A C 1
ATOM 695 O O . ASP A 1 87 ? -12.309 11.248 3.943 1.00 88.81 87 ASP A O 1
ATOM 699 N N . SER A 1 88 ? -10.534 11.724 5.222 1.00 83.75 88 SER A N 1
ATOM 700 C CA . SER A 1 88 ? -11.312 11.866 6.458 1.00 83.75 88 SER A CA 1
ATOM 701 C C . SER A 1 88 ? -12.333 13.013 6.414 1.00 83.75 88 SER A C 1
ATOM 703 O O . SER A 1 88 ? -13.201 13.077 7.282 1.00 83.75 88 SER A O 1
ATOM 705 N N . LYS A 1 89 ? -12.236 13.945 5.453 1.00 71.50 89 LYS A N 1
ATOM 706 C CA . LYS A 1 89 ? -13.261 14.976 5.219 1.00 71.50 89 LYS A CA 1
ATOM 707 C C . LYS A 1 89 ? -14.512 14.421 4.543 1.00 71.50 89 LYS A C 1
ATOM 709 O O . LYS A 1 89 ? -15.535 15.101 4.539 1.00 71.50 89 LYS A O 1
ATOM 714 N N . VAL A 1 90 ? -14.469 13.187 4.045 1.00 55.41 90 VAL A N 1
ATOM 715 C CA . VAL A 1 90 ? -15.647 12.435 3.609 1.00 55.41 90 VAL A CA 1
ATOM 716 C C . VAL A 1 90 ? -16.237 11.698 4.816 1.00 55.41 90 VAL A C 1
ATOM 718 O O . VAL A 1 90 ? -16.384 10.484 4.832 1.00 55.41 90 VAL A O 1
ATOM 721 N N . GLN A 1 91 ? -16.657 12.452 5.835 1.00 46.84 9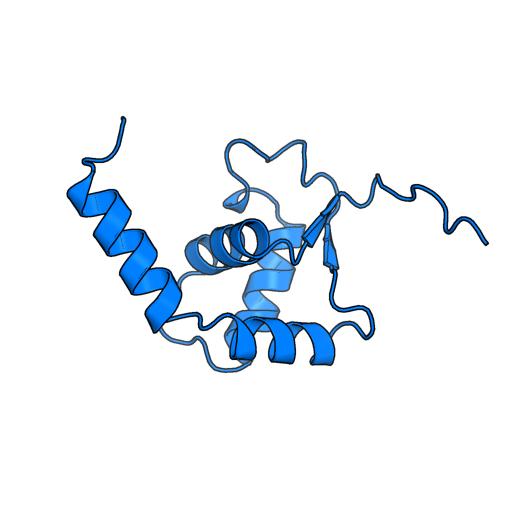1 GLN A N 1
ATOM 722 C CA . GLN A 1 91 ? -17.905 12.101 6.514 1.00 46.84 91 GLN A CA 1
ATOM 723 C C . GLN A 1 91 ? -19.049 12.540 5.586 1.00 46.84 91 GLN A C 1
ATOM 725 O O . GLN A 1 91 ? -19.776 13.487 5.875 1.00 46.84 91 GLN A O 1
ATOM 730 N N . GLN A 1 92 ? -19.172 11.908 4.415 1.00 45.34 92 GLN A N 1
ATOM 731 C CA . GLN A 1 92 ? -20.447 11.924 3.708 1.00 45.34 92 GLN A CA 1
ATOM 732 C C . GLN A 1 92 ? -21.304 10.869 4.387 1.00 45.34 92 GLN A C 1
ATOM 734 O O . GLN A 1 92 ? -20.915 9.709 4.483 1.00 45.34 92 GLN A O 1
ATOM 739 N N . GLY A 1 93 ? -22.393 11.354 4.979 1.00 41.78 93 GLY A N 1
ATOM 740 C CA . GLY A 1 93 ? -23.215 10.636 5.930 1.00 41.78 93 GLY A CA 1
ATOM 741 C C . GLY A 1 93 ? -23.554 9.220 5.493 1.00 41.78 93 GLY A C 1
ATOM 742 O O . GLY A 1 93 ? -23.907 8.968 4.343 1.00 41.78 93 GLY A O 1
ATOM 743 N N . SER A 1 94 ? -23.517 8.325 6.476 1.00 43.81 94 SER A N 1
ATOM 744 C CA . SER A 1 94 ? -24.417 7.183 6.516 1.00 43.81 94 SER A CA 1
ATOM 745 C C . SER A 1 94 ? -25.827 7.703 6.225 1.00 43.81 94 SER A C 1
ATOM 747 O O . SER A 1 94 ? -26.461 8.308 7.090 1.00 43.81 94 SER A O 1
ATOM 749 N N . LEU A 1 95 ? -26.290 7.546 4.988 1.00 47.88 95 LEU A N 1
ATOM 750 C CA . LEU A 1 95 ? -27.713 7.555 4.706 1.00 47.88 95 LEU A CA 1
ATOM 751 C C . LEU A 1 95 ? -28.209 6.182 5.153 1.00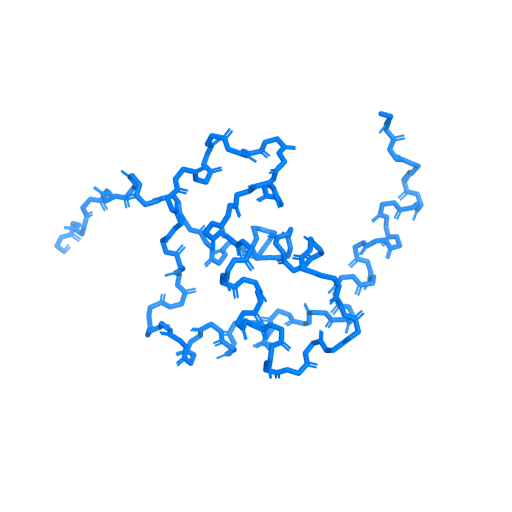 47.88 95 LEU A C 1
ATOM 753 O O . LEU A 1 95 ? -27.665 5.173 4.716 1.00 47.88 95 LEU A O 1
ATOM 757 N N . TYR A 1 96 ? -29.129 6.234 6.116 1.00 44.53 96 TYR A N 1
ATOM 758 C CA . TYR A 1 96 ? -30.018 5.185 6.616 1.00 44.53 96 TYR A CA 1
ATOM 759 C C . TYR A 1 96 ? -30.085 3.895 5.793 1.00 44.53 96 TYR A C 1
ATOM 761 O O . TYR A 1 96 ? -30.343 3.986 4.572 1.00 44.53 96 TYR A O 1
#

Secondary structure (DSSP, 8-state):
-PPPHHHHHHHHHHHHHHS-HHHHHHHHHHH-TTS-EEETTTGGGTT-GGG-HHHHHHHHHHHTTT-TTS-HHHHHHHHHHTT-EEETT-------

pLDDT: mean 86.36, std 13.44, range [41.78, 96.94]

Sequence (96 aa):
KKKDPAEWQADQFAAMLLMPSSMVRASISTIQEHGLFPIKDLEKNRLNVAENYNLRTVARQIIQFGFSNVSIESMCYRLVDLDLVIDSKVQQGSLY